Protein AF-A0A496WKZ9-F1 (afdb_monomer_lite)

Sequence (110 aa):
MVDLRWPDGWTDADEFYKRYPRKAGKQAAITAWRKLNPNDALIDKIHADLIARVQQGAWCTGQGKSFIPHASTYLNQQRWEDDITPRPEFKKPQDFSLLAAQAQDLTENL

Radius of gyration: 19.74 Å; chains: 1; bounding box: 54×30×54 Å

Foldseek 3Di:
DDPQADPVRDDLQNVLQVLQLQNPDSVLLSVLCVVLVDDPVVSVLSSVLSVCLLVLQVQANPPRSVVDDPNNVCSVVVCSPPDRDHDPVRPDPPPCVVVVVVVVVVVVVD

Structure (mmCIF, N/CA/C/O backbone):
data_AF-A0A496WKZ9-F1
#
_entry.id   AF-A0A496WKZ9-F1
#
loop_
_atom_site.group_PDB
_atom_site.id
_atom_site.type_symbol
_atom_site.label_atom_id
_atom_site.label_alt_id
_atom_site.label_comp_id
_atom_site.label_asym_id
_atom_site.label_entity_id
_atom_site.label_seq_id
_atom_site.pdbx_PDB_ins_code
_atom_site.Cartn_x
_atom_site.Cartn_y
_atom_site.Cartn_z
_atom_site.occupancy
_atom_site.B_iso_or_equiv
_atom_site.auth_seq_id
_atom_site.auth_comp_id
_atom_site.auth_asym_id
_atom_site.auth_atom_id
_atom_site.pdbx_PDB_model_num
ATOM 1 N N . MET A 1 1 ? 12.359 -11.537 -23.185 1.00 39.62 1 MET A N 1
ATOM 2 C CA . MET A 1 1 ? 11.822 -10.372 -22.453 1.00 39.62 1 MET A CA 1
ATOM 3 C C . MET A 1 1 ? 10.413 -10.170 -22.961 1.00 39.62 1 MET A C 1
ATOM 5 O O . MET A 1 1 ? 10.261 -9.749 -24.098 1.00 39.62 1 MET A O 1
ATOM 9 N N . VAL A 1 2 ? 9.417 -10.650 -22.220 1.00 46.53 2 VAL A N 1
ATOM 10 C CA . VAL A 1 2 ? 8.029 -10.676 -22.694 1.00 46.53 2 VAL A CA 1
ATOM 11 C C . VAL A 1 2 ? 7.414 -9.327 -22.363 1.00 46.53 2 VAL A C 1
ATOM 13 O O . VAL A 1 2 ? 7.357 -8.940 -21.200 1.00 46.53 2 VAL A O 1
ATOM 16 N N . ASP A 1 3 ? 7.039 -8.593 -23.400 1.00 53.56 3 ASP A N 1
ATOM 17 C CA . ASP A 1 3 ? 6.264 -7.368 -23.284 1.00 53.56 3 ASP A CA 1
ATOM 18 C C . ASP A 1 3 ? 4.878 -7.766 -22.741 1.00 53.56 3 ASP A C 1
ATOM 20 O O . ASP A 1 3 ? 4.094 -8.420 -23.433 1.00 53.56 3 ASP A O 1
ATOM 24 N N . LEU A 1 4 ? 4.627 -7.485 -21.458 1.00 54.56 4 LEU A N 1
ATOM 25 C CA . LEU A 1 4 ? 3.388 -7.779 -20.724 1.00 54.56 4 LEU A CA 1
ATOM 26 C C . LEU A 1 4 ? 2.257 -6.870 -21.228 1.00 54.56 4 LEU A C 1
ATOM 28 O O . LEU A 1 4 ? 1.852 -5.903 -20.581 1.00 54.56 4 LEU A O 1
ATOM 32 N N . ARG A 1 5 ? 1.762 -7.160 -22.431 1.00 50.56 5 ARG A N 1
ATOM 33 C CA . ARG A 1 5 ? 0.609 -6.489 -23.028 1.00 50.56 5 ARG A CA 1
ATOM 34 C C . ARG A 1 5 ? -0.515 -7.503 -23.209 1.00 50.56 5 ARG A C 1
ATOM 36 O O . ARG A 1 5 ? -0.514 -8.276 -24.161 1.00 50.56 5 ARG A O 1
ATOM 43 N N . TRP A 1 6 ? -1.477 -7.494 -22.288 1.00 53.38 6 TRP A N 1
ATOM 44 C CA . TRP A 1 6 ? -2.726 -8.243 -22.443 1.00 53.38 6 TRP A CA 1
ATOM 45 C C . TRP A 1 6 ? -3.549 -7.643 -23.607 1.00 53.38 6 TRP A C 1
ATOM 47 O O . TRP A 1 6 ? -3.515 -6.419 -23.791 1.00 53.38 6 TRP A O 1
ATOM 57 N N . PRO A 1 7 ? -4.295 -8.447 -24.394 1.00 55.69 7 PRO A N 1
ATOM 58 C CA . PRO A 1 7 ? -5.054 -7.991 -25.572 1.00 55.69 7 PRO A CA 1
ATOM 59 C C . PRO A 1 7 ? -6.082 -6.878 -25.300 1.00 55.69 7 PRO A C 1
ATOM 61 O O . PRO A 1 7 ? -6.424 -6.137 -26.217 1.00 55.69 7 PRO A O 1
ATOM 64 N N . ASP A 1 8 ? -6.500 -6.693 -24.045 1.00 59.84 8 ASP A N 1
ATOM 65 C CA . ASP A 1 8 ? -7.455 -5.656 -23.627 1.00 59.84 8 ASP A CA 1
ATOM 66 C C . ASP A 1 8 ? -6.789 -4.329 -23.198 1.00 59.84 8 ASP A C 1
ATOM 68 O O . ASP A 1 8 ? -7.466 -3.403 -22.751 1.00 59.84 8 ASP A O 1
ATOM 72 N N . GLY A 1 9 ? -5.457 -4.218 -23.303 1.00 54.16 9 GLY A N 1
ATOM 73 C CA . GLY A 1 9 ? -4.704 -2.982 -23.046 1.00 54.16 9 GLY A CA 1
ATOM 74 C C . GLY A 1 9 ? -4.484 -2.619 -21.570 1.00 54.16 9 GLY A C 1
ATOM 75 O O . GLY A 1 9 ? -3.896 -1.572 -21.292 1.00 54.16 9 GLY A O 1
ATOM 76 N N . TRP A 1 10 ? -4.914 -3.464 -20.631 1.00 58.44 10 TRP A N 1
ATOM 77 C CA . TRP A 1 10 ? -4.658 -3.299 -19.197 1.00 58.44 10 TRP A CA 1
ATOM 78 C C . TRP A 1 10 ? -3.266 -3.821 -18.824 1.00 58.44 10 TRP A C 1
ATOM 80 O O . TRP A 1 10 ? -2.834 -4.860 -19.320 1.00 58.44 10 TRP A O 1
ATOM 90 N N . THR A 1 11 ? -2.569 -3.091 -17.950 1.00 80.69 11 THR A N 1
ATOM 91 C CA . T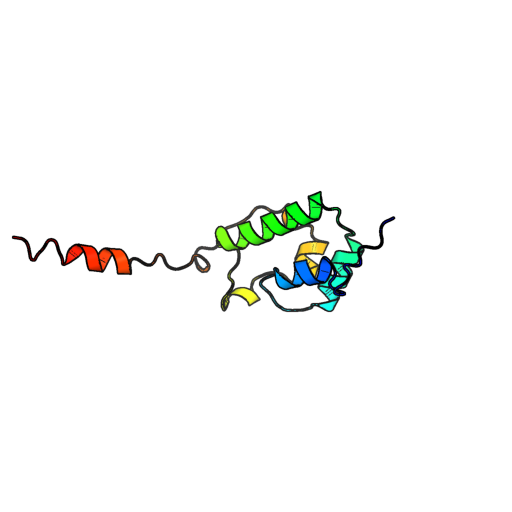HR A 1 11 ? -1.248 -3.475 -17.423 1.00 80.69 11 THR A CA 1
ATOM 92 C C . THR A 1 11 ? -1.350 -3.918 -15.964 1.00 80.69 11 THR A C 1
ATOM 94 O O . THR A 1 11 ? -2.225 -3.431 -15.243 1.00 80.69 11 THR A O 1
ATOM 97 N N . ASP A 1 12 ? -0.418 -4.746 -15.481 1.00 84.94 12 ASP A N 1
ATOM 98 C CA . ASP A 1 12 ? -0.358 -5.154 -14.062 1.00 84.94 12 ASP A CA 1
ATOM 99 C C . ASP A 1 12 ? -0.311 -3.945 -13.112 1.00 84.94 12 ASP A C 1
ATOM 101 O O . ASP A 1 12 ? -0.849 -3.971 -12.008 1.00 84.94 12 ASP A O 1
ATOM 105 N N . ALA A 1 13 ? 0.263 -2.825 -13.569 1.00 90.38 13 ALA A N 1
ATOM 106 C CA . ALA A 1 13 ? 0.272 -1.566 -12.830 1.00 90.38 13 ALA A CA 1
ATOM 107 C C . ALA A 1 13 ? -1.140 -0.971 -12.644 1.00 90.38 13 ALA A C 1
ATOM 109 O O . ALA A 1 13 ? -1.453 -0.430 -11.578 1.00 90.38 13 ALA A O 1
ATOM 110 N N . ASP A 1 14 ? -1.999 -1.050 -13.667 1.00 91.81 14 ASP A N 1
ATOM 111 C CA . ASP A 1 14 ? -3.400 -0.624 -13.572 1.00 91.81 14 ASP A CA 1
ATOM 112 C C . ASP A 1 14 ? -4.199 -1.566 -12.671 1.00 91.81 14 ASP A C 1
ATOM 114 O O . ASP A 1 14 ? -5.031 -1.112 -11.879 1.00 91.81 14 ASP A O 1
ATOM 118 N N . GLU A 1 15 ? -3.916 -2.864 -12.759 1.00 91.44 15 GLU A N 1
ATOM 119 C CA . GLU A 1 15 ? -4.541 -3.889 -11.938 1.00 91.44 15 GLU A CA 1
ATOM 120 C C . GLU A 1 15 ? -4.196 -3.719 -10.444 1.00 91.44 15 GLU A C 1
ATOM 122 O O . GLU A 1 15 ? -5.095 -3.681 -9.589 1.00 91.44 15 GLU A O 1
ATOM 127 N N . PHE A 1 16 ? -2.916 -3.515 -10.129 1.00 94.56 16 PHE A N 1
ATOM 128 C CA . PHE A 1 16 ? -2.444 -3.146 -8.797 1.00 94.56 16 PHE A CA 1
ATOM 129 C C . PHE A 1 16 ? -3.140 -1.872 -8.300 1.00 94.56 16 PHE A C 1
ATOM 131 O O . PHE A 1 16 ? -3.723 -1.844 -7.208 1.00 94.56 16 PHE A O 1
ATOM 138 N N . TYR A 1 17 ? -3.155 -0.810 -9.116 1.00 95.38 17 TYR A N 1
ATOM 139 C CA . TYR A 1 17 ? -3.765 0.458 -8.718 1.00 95.38 17 TYR A CA 1
ATOM 140 C C . TYR A 1 17 ? -5.276 0.330 -8.490 1.00 95.38 17 TYR A C 1
ATOM 142 O O . TYR A 1 17 ? -5.834 1.006 -7.620 1.00 95.38 17 TYR A O 1
ATOM 150 N N . LYS A 1 18 ? -5.963 -0.554 -9.225 1.00 93.56 18 LYS A N 1
ATOM 151 C CA . LYS A 1 18 ? -7.386 -0.863 -9.026 1.00 93.56 18 LYS A CA 1
ATOM 152 C C . LYS A 1 18 ? -7.645 -1.545 -7.680 1.00 93.56 18 LYS A C 1
ATOM 154 O O . LYS A 1 18 ? -8.655 -1.218 -7.055 1.00 93.56 18 LYS A O 1
ATOM 159 N N . ARG A 1 19 ? -6.731 -2.379 -7.175 1.00 93.19 19 ARG A N 1
ATOM 160 C CA . ARG A 1 19 ? -6.831 -3.000 -5.837 1.00 93.19 19 ARG A CA 1
ATOM 161 C C . ARG A 1 19 ? -6.467 -2.054 -4.693 1.00 93.19 19 ARG A C 1
ATOM 163 O O . ARG A 1 19 ? -7.052 -2.147 -3.619 1.00 93.19 19 ARG A O 1
ATOM 170 N N . TYR A 1 20 ? -5.562 -1.103 -4.918 1.00 95.69 20 TYR A N 1
ATOM 171 C CA . TYR A 1 20 ? -5.085 -0.215 -3.855 1.00 95.69 20 TYR A CA 1
ATOM 172 C C . TYR A 1 20 ? -6.212 0.677 -3.278 1.00 95.69 20 TYR A C 1
ATOM 174 O O . TYR A 1 20 ? -6.803 1.448 -4.041 1.00 95.69 20 TYR A O 1
ATOM 182 N N . PRO A 1 21 ? -6.541 0.643 -1.969 1.00 94.19 21 PRO A N 1
ATOM 183 C CA . PRO A 1 21 ? -7.752 1.306 -1.458 1.00 94.19 21 PRO A CA 1
ATOM 184 C C . PRO A 1 21 ? -7.740 2.837 -1.598 1.00 94.19 21 PRO A C 1
ATOM 186 O O . PRO A 1 21 ? -8.766 3.460 -1.886 1.00 94.19 21 PRO A O 1
ATOM 189 N N . ARG A 1 22 ? -6.569 3.469 -1.441 1.00 95.44 22 ARG A N 1
ATOM 190 C CA . ARG A 1 22 ? -6.415 4.918 -1.622 1.00 95.44 22 ARG A CA 1
ATOM 191 C C . ARG A 1 22 ? -6.259 5.280 -3.097 1.00 95.44 22 ARG A C 1
ATOM 193 O O . ARG A 1 22 ? -5.202 5.090 -3.695 1.00 95.44 22 ARG A O 1
ATOM 200 N N . LYS A 1 23 ? -7.285 5.910 -3.668 1.00 94.56 23 LYS A N 1
ATOM 201 C CA . LYS A 1 23 ? -7.292 6.391 -5.060 1.00 94.56 23 LYS A CA 1
ATOM 202 C C . LYS A 1 23 ? -6.701 7.796 -5.201 1.00 94.56 23 LYS A C 1
ATOM 204 O O . LYS A 1 23 ? -7.407 8.742 -5.525 1.00 94.56 23 LYS A O 1
ATOM 209 N N . ALA A 1 24 ? -5.404 7.938 -4.925 1.00 94.31 24 ALA A N 1
ATOM 210 C CA . ALA A 1 24 ? -4.685 9.202 -5.108 1.00 94.31 24 ALA A CA 1
ATOM 211 C C . ALA A 1 24 ? -3.294 8.982 -5.720 1.00 94.31 24 ALA A C 1
ATOM 213 O O . ALA A 1 24 ? -2.580 8.069 -5.310 1.00 94.31 24 ALA A O 1
ATOM 214 N N . GLY A 1 25 ? -2.902 9.829 -6.679 1.00 95.19 25 GLY A N 1
ATOM 215 C CA . GLY A 1 25 ? -1.568 9.793 -7.295 1.00 95.19 25 GLY A CA 1
ATOM 216 C C . GLY A 1 25 ? -1.325 8.614 -8.248 1.00 95.19 25 GLY A C 1
ATOM 217 O O . GLY A 1 25 ? -0.266 7.994 -8.178 1.00 95.19 25 GLY A O 1
ATOM 218 N N . LYS A 1 26 ? -2.283 8.298 -9.138 1.00 95.19 26 LYS A N 1
ATOM 219 C CA . LYS A 1 26 ? -2.197 7.166 -10.090 1.00 95.19 26 LYS A CA 1
ATOM 220 C C . LYS A 1 26 ? -0.896 7.156 -10.897 1.00 95.19 26 LYS A C 1
ATOM 222 O O . LYS A 1 26 ? -0.224 6.133 -10.949 1.00 95.19 26 LYS A O 1
ATOM 227 N N . GLN A 1 27 ? -0.513 8.294 -11.478 1.00 95.81 27 GLN A N 1
ATOM 228 C CA . GLN A 1 27 ? 0.677 8.366 -12.328 1.00 95.81 27 GLN A CA 1
ATOM 229 C C . GLN A 1 27 ? 1.959 8.019 -11.561 1.00 95.81 27 GLN A C 1
ATOM 231 O O . GLN A 1 27 ? 2.772 7.237 -12.041 1.00 95.81 27 GLN A O 1
ATOM 236 N N . ALA A 1 28 ? 2.112 8.543 -10.341 1.00 97.00 28 ALA A N 1
ATOM 237 C CA . ALA A 1 28 ? 3.262 8.234 -9.496 1.00 97.00 28 ALA A CA 1
ATOM 238 C C . ALA A 1 28 ? 3.302 6.749 -9.102 1.00 97.00 28 ALA A C 1
ATOM 240 O O . ALA A 1 28 ? 4.380 6.166 -9.026 1.00 97.00 28 ALA A O 1
ATOM 241 N N . ALA A 1 29 ? 2.138 6.131 -8.876 1.00 96.81 29 ALA A N 1
ATOM 242 C CA . ALA A 1 29 ? 2.037 4.704 -8.591 1.00 96.81 29 ALA A CA 1
ATOM 243 C C . ALA A 1 29 ? 2.468 3.849 -9.792 1.00 96.81 29 ALA A C 1
ATOM 245 O O . ALA A 1 29 ? 3.283 2.948 -9.626 1.00 96.81 29 ALA A O 1
ATOM 246 N N . ILE A 1 30 ? 1.990 4.174 -11.000 1.00 94.75 30 ILE A N 1
ATOM 247 C CA . ILE A 1 30 ? 2.381 3.476 -12.235 1.00 94.75 30 ILE A CA 1
ATOM 248 C C . ILE A 1 30 ? 3.885 3.612 -12.481 1.00 94.75 30 ILE A C 1
ATOM 250 O O . ILE A 1 30 ? 4.547 2.623 -12.787 1.00 94.75 30 ILE A O 1
ATOM 254 N N . THR A 1 31 ? 4.447 4.813 -12.314 1.00 94.94 31 THR A N 1
ATOM 255 C CA . THR A 1 31 ? 5.894 5.027 -12.457 1.00 94.94 31 THR A CA 1
ATOM 256 C C . THR A 1 31 ? 6.686 4.197 -11.444 1.00 94.94 31 THR A C 1
ATOM 258 O O . THR A 1 31 ? 7.669 3.563 -11.822 1.00 94.94 31 THR A O 1
ATOM 261 N N . ALA A 1 32 ? 6.256 4.157 -10.177 1.00 97.00 32 ALA A N 1
ATOM 262 C CA . ALA A 1 32 ? 6.905 3.347 -9.146 1.00 97.00 32 ALA A CA 1
ATOM 263 C C . ALA A 1 32 ? 6.817 1.841 -9.451 1.00 97.00 32 ALA A C 1
ATOM 265 O O . ALA A 1 32 ? 7.814 1.141 -9.315 1.00 97.00 32 ALA A O 1
ATOM 266 N N . TRP A 1 33 ? 5.669 1.355 -9.934 1.00 96.19 33 TRP A N 1
ATOM 267 C CA . TRP A 1 33 ? 5.483 -0.046 -10.326 1.00 96.19 33 TRP A CA 1
ATOM 268 C C . TRP A 1 33 ? 6.394 -0.446 -11.488 1.00 96.19 33 TRP A C 1
ATOM 270 O O . TRP A 1 33 ? 7.093 -1.451 -11.420 1.00 96.19 33 TRP A O 1
ATOM 280 N N . ARG A 1 34 ? 6.451 0.381 -12.538 1.00 92.81 34 ARG A N 1
ATOM 281 C CA . ARG A 1 34 ? 7.343 0.148 -13.685 1.00 92.81 34 ARG A CA 1
ATOM 282 C C . ARG A 1 34 ? 8.813 0.151 -13.277 1.00 92.81 34 ARG A C 1
ATOM 284 O O . ARG A 1 34 ? 9.578 -0.657 -13.783 1.00 92.81 34 ARG A O 1
ATOM 291 N N . LYS A 1 35 ? 9.202 1.041 -12.357 1.00 94.69 35 LYS A N 1
ATOM 292 C CA . LYS A 1 35 ? 10.562 1.073 -11.805 1.00 94.69 35 LYS A CA 1
ATOM 293 C C . LYS A 1 35 ? 10.870 -0.178 -10.977 1.00 94.69 35 LYS A C 1
ATOM 295 O O . LYS A 1 35 ? 11.992 -0.665 -11.041 1.00 94.69 35 LYS A O 1
ATOM 300 N N . LEU A 1 36 ? 9.899 -0.664 -10.203 1.00 95.56 36 LEU A N 1
ATOM 301 C CA . LEU A 1 36 ? 10.027 -1.893 -9.420 1.00 95.56 36 LEU A CA 1
ATOM 302 C C . LEU A 1 36 ? 10.200 -3.121 -10.325 1.00 95.56 36 LEU A C 1
ATOM 304 O O . LEU A 1 36 ? 10.929 -4.031 -9.950 1.00 95.56 36 LEU A O 1
ATOM 308 N N . ASN A 1 37 ? 9.561 -3.118 -11.504 1.00 93.00 37 ASN A N 1
ATOM 309 C CA . ASN A 1 37 ? 9.575 -4.213 -12.478 1.00 93.00 37 ASN A CA 1
ATOM 310 C C . ASN A 1 37 ? 9.362 -5.591 -11.809 1.00 93.00 37 ASN A C 1
ATOM 312 O O . ASN A 1 37 ? 10.242 -6.455 -11.891 1.00 93.00 37 ASN A O 1
ATOM 316 N N . PRO A 1 38 ? 8.249 -5.771 -11.069 1.00 92.00 38 PRO A N 1
ATOM 317 C CA . PRO A 1 38 ? 8.039 -6.965 -10.264 1.00 92.00 38 PRO A CA 1
ATOM 318 C C . PRO A 1 38 ? 7.832 -8.199 -11.148 1.00 92.00 38 PRO A C 1
ATOM 320 O O . PRO A 1 38 ? 7.227 -8.117 -12.213 1.00 92.00 38 PRO A O 1
ATOM 323 N N . ASN A 1 39 ? 8.323 -9.347 -10.683 1.00 92.00 39 ASN A N 1
ATOM 324 C CA . ASN A 1 39 ? 7.979 -10.649 -11.251 1.00 92.00 39 ASN A CA 1
ATOM 325 C C . ASN A 1 39 ? 6.688 -11.192 -10.618 1.00 92.00 39 ASN A C 1
ATOM 327 O O . ASN A 1 39 ? 6.238 -10.676 -9.596 1.00 92.00 39 ASN A O 1
ATOM 331 N N . ASP A 1 40 ? 6.142 -12.271 -11.177 1.00 89.69 40 ASP A N 1
ATOM 332 C CA . ASP A 1 40 ? 4.875 -12.872 -10.734 1.00 89.69 40 ASP A CA 1
ATOM 333 C C . ASP A 1 40 ? 4.845 -13.158 -9.222 1.00 89.69 40 ASP A C 1
ATOM 335 O O . ASP A 1 40 ? 3.907 -12.774 -8.528 1.00 89.69 40 ASP A O 1
ATOM 339 N N . ALA A 1 41 ? 5.927 -13.720 -8.672 1.00 94.81 41 ALA A N 1
ATOM 340 C CA . ALA A 1 41 ? 6.031 -14.004 -7.239 1.00 94.81 41 ALA A CA 1
ATOM 341 C C . ALA A 1 41 ? 5.952 -12.736 -6.365 1.00 94.81 41 ALA A C 1
ATOM 343 O O . ALA A 1 41 ? 5.348 -12.747 -5.291 1.00 94.81 41 ALA A O 1
ATOM 344 N N . LEU A 1 42 ? 6.558 -11.629 -6.808 1.00 95.56 42 LEU A N 1
ATOM 345 C CA . LEU A 1 42 ? 6.481 -10.351 -6.105 1.00 95.56 42 LEU A CA 1
ATOM 346 C C . LEU A 1 42 ? 5.102 -9.700 -6.266 1.00 95.56 42 LEU A C 1
ATOM 348 O O . LEU A 1 42 ? 4.602 -9.100 -5.314 1.00 95.56 42 LEU A O 1
ATOM 352 N N . ILE A 1 43 ? 4.469 -9.840 -7.433 1.00 94.88 43 ILE A N 1
ATOM 353 C CA . ILE A 1 43 ? 3.092 -9.384 -7.665 1.00 94.88 43 ILE A CA 1
ATOM 354 C C . ILE A 1 43 ? 2.143 -10.078 -6.681 1.00 94.88 43 ILE A C 1
ATOM 356 O O . ILE A 1 43 ? 1.384 -9.399 -5.984 1.00 94.88 43 ILE A O 1
ATOM 360 N N . ASP A 1 44 ? 2.245 -11.402 -6.553 1.00 94.62 44 ASP A N 1
ATOM 361 C CA . ASP A 1 44 ? 1.449 -12.193 -5.613 1.00 94.62 44 ASP A CA 1
ATOM 362 C C . ASP A 1 44 ? 1.686 -11.767 -4.163 1.00 94.62 44 ASP A C 1
ATOM 364 O O . ASP A 1 44 ? 0.729 -11.561 -3.409 1.00 94.62 44 ASP A O 1
ATOM 368 N N . LYS A 1 45 ? 2.952 -11.554 -3.776 1.00 97.56 45 LYS A N 1
ATOM 369 C CA . LYS A 1 45 ? 3.311 -11.081 -2.432 1.00 97.56 45 LYS A CA 1
ATOM 370 C C . LYS A 1 45 ? 2.679 -9.725 -2.120 1.00 97.56 45 LYS A C 1
ATOM 372 O O . LYS A 1 45 ? 2.075 -9.555 -1.060 1.00 97.56 45 LYS A O 1
ATOM 377 N N . ILE A 1 46 ? 2.777 -8.772 -3.048 1.00 97.75 46 ILE A N 1
ATOM 378 C CA . ILE A 1 46 ? 2.169 -7.447 -2.899 1.00 97.75 46 ILE A CA 1
ATOM 379 C C . ILE A 1 46 ? 0.651 -7.580 -2.775 1.00 97.75 46 ILE A C 1
ATOM 381 O O . ILE A 1 46 ? 0.054 -7.009 -1.866 1.00 97.75 46 ILE A O 1
ATOM 385 N N . HIS A 1 47 ? 0.006 -8.351 -3.651 1.00 96.00 47 HIS A N 1
ATOM 386 C CA . HIS A 1 47 ? -1.442 -8.544 -3.610 1.00 96.00 47 HIS A CA 1
ATOM 387 C C . HIS A 1 47 ? -1.920 -9.171 -2.295 1.00 96.00 47 HIS A C 1
ATOM 389 O O . HIS A 1 47 ? -2.906 -8.693 -1.725 1.00 96.00 47 HIS A O 1
ATOM 395 N N . ALA A 1 48 ? -1.217 -10.185 -1.789 1.00 97.00 48 ALA A N 1
ATOM 396 C CA . ALA A 1 48 ? -1.523 -10.813 -0.509 1.00 97.00 48 ALA A CA 1
ATOM 397 C C . ALA A 1 48 ? -1.411 -9.818 0.659 1.00 97.00 48 ALA A C 1
ATOM 399 O O . ALA A 1 48 ? -2.316 -9.748 1.493 1.00 97.00 48 ALA A O 1
ATOM 400 N N . ASP A 1 49 ? -0.361 -8.992 0.686 1.00 98.12 49 ASP A N 1
ATOM 401 C CA . ASP A 1 49 ? -0.184 -7.960 1.712 1.00 98.12 49 ASP A CA 1
ATOM 402 C C . ASP A 1 49 ? -1.293 -6.892 1.666 1.00 98.12 49 ASP A C 1
ATOM 404 O O . ASP A 1 49 ? -1.865 -6.556 2.706 1.00 98.12 49 ASP A O 1
ATOM 408 N N . LEU A 1 50 ? -1.681 -6.407 0.476 1.00 96.88 50 LEU A N 1
ATOM 409 C CA . LEU A 1 50 ? -2.788 -5.445 0.344 1.00 96.88 50 LEU A CA 1
ATOM 410 C C . LEU A 1 50 ? -4.086 -5.985 0.965 1.00 96.88 50 LEU A C 1
ATOM 412 O O . LEU A 1 50 ? -4.807 -5.247 1.643 1.00 96.88 50 LEU A O 1
ATOM 416 N N . ILE A 1 51 ? -4.381 -7.268 0.737 1.00 95.06 51 ILE A N 1
ATOM 417 C CA . ILE A 1 51 ? -5.555 -7.945 1.298 1.00 95.06 51 ILE A CA 1
ATOM 418 C C . ILE A 1 51 ? -5.420 -8.062 2.818 1.00 95.06 51 ILE A C 1
ATOM 420 O O . ILE A 1 51 ? -6.341 -7.678 3.545 1.00 95.06 51 ILE A O 1
ATOM 424 N N . ALA A 1 52 ? -4.271 -8.535 3.303 1.00 95.69 52 ALA A N 1
ATOM 425 C CA . ALA A 1 52 ? -4.019 -8.736 4.724 1.00 95.69 52 ALA A CA 1
ATOM 426 C C . ALA A 1 52 ? -4.137 -7.426 5.519 1.00 95.69 52 ALA A C 1
ATOM 428 O O . ALA A 1 52 ? -4.788 -7.401 6.563 1.00 95.69 52 ALA A O 1
ATOM 429 N N . ARG A 1 53 ? -3.618 -6.306 5.000 1.00 95.94 53 ARG A N 1
ATOM 430 C CA . ARG A 1 53 ? -3.730 -4.991 5.658 1.00 95.94 53 ARG A CA 1
ATOM 431 C C . ARG A 1 53 ? -5.173 -4.536 5.837 1.00 95.94 53 ARG A C 1
ATOM 433 O O . ARG A 1 53 ? -5.497 -3.927 6.855 1.00 95.94 53 ARG A O 1
ATOM 440 N N . VAL A 1 54 ? -6.047 -4.829 4.876 1.00 92.88 54 VAL A N 1
ATOM 441 C CA . VAL A 1 54 ? -7.477 -4.515 4.996 1.00 92.88 54 VAL A CA 1
ATOM 442 C C . VAL A 1 54 ? -8.163 -5.482 5.962 1.00 92.88 54 VAL A C 1
ATOM 444 O O . VAL A 1 54 ? -8.907 -5.045 6.837 1.00 92.88 54 VAL A O 1
ATOM 447 N N . GLN A 1 55 ? -7.902 -6.785 5.847 1.00 92.12 55 GLN A N 1
ATOM 448 C CA . GLN A 1 55 ? -8.537 -7.809 6.687 1.00 92.12 55 GLN A CA 1
ATOM 449 C C . GLN A 1 55 ? -8.160 -7.687 8.165 1.00 92.12 55 GLN A C 1
ATOM 451 O O . GLN A 1 55 ? -9.017 -7.824 9.034 1.00 92.12 55 GLN A O 1
ATOM 456 N N . GLN A 1 56 ? -6.897 -7.382 8.455 1.00 92.75 56 GLN A N 1
ATOM 457 C CA . GLN A 1 56 ? -6.403 -7.199 9.819 1.00 92.75 56 GLN A CA 1
ATOM 458 C C . GLN A 1 56 ? -6.759 -5.817 10.392 1.00 92.75 56 GLN A C 1
ATOM 460 O O . GLN A 1 56 ? -6.439 -5.522 11.539 1.00 92.75 56 GLN A O 1
ATOM 465 N N . GLY A 1 57 ? -7.433 -4.954 9.624 1.00 91.06 57 GLY A N 1
ATOM 466 C CA . GLY A 1 57 ? -7.820 -3.620 10.081 1.00 91.06 57 GLY A CA 1
ATOM 467 C C . GLY A 1 57 ? -6.637 -2.664 10.229 1.00 91.06 57 GLY A C 1
ATOM 468 O O . GLY A 1 57 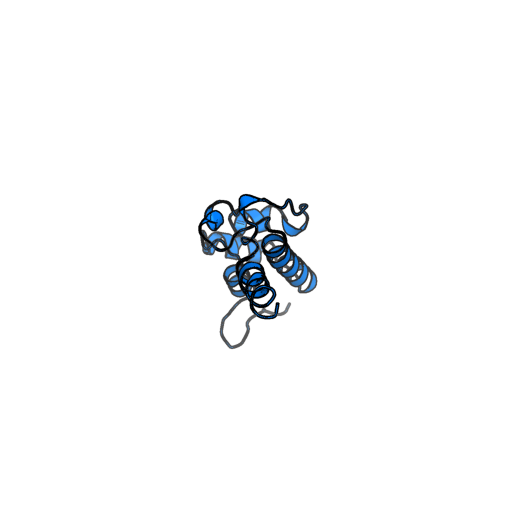? -6.730 -1.690 10.963 1.00 91.06 57 GLY A O 1
ATOM 469 N N . ALA A 1 58 ? -5.508 -2.904 9.560 1.00 93.44 58 ALA A N 1
ATOM 470 C CA . ALA A 1 58 ? -4.456 -1.894 9.454 1.00 93.44 58 ALA A CA 1
ATOM 471 C C . ALA A 1 58 ? -4.892 -0.748 8.527 1.00 93.44 58 ALA A C 1
ATOM 473 O O . ALA A 1 58 ? -4.541 0.411 8.757 1.00 93.44 58 ALA A O 1
ATOM 474 N N . TRP A 1 59 ? -5.678 -1.066 7.492 1.00 94.25 59 TRP A N 1
ATOM 475 C CA . TRP A 1 59 ? -6.215 -0.136 6.497 1.00 94.25 59 TRP A CA 1
ATOM 476 C C . TRP A 1 59 ? -7.746 -0.204 6.409 1.00 94.25 59 TRP A C 1
ATOM 478 O O . TRP A 1 59 ? -8.347 -1.262 6.564 1.00 94.25 59 TRP A O 1
ATOM 488 N N . CYS A 1 60 ? -8.374 0.929 6.081 1.00 88.62 60 CYS A N 1
ATOM 489 C CA . CYS A 1 60 ? -9.825 1.069 5.921 1.00 88.62 60 CYS A CA 1
ATOM 490 C C . CYS A 1 60 ? -10.211 1.381 4.462 1.00 88.62 60 CYS A C 1
ATOM 492 O O . CYS A 1 60 ? -9.545 2.168 3.791 1.00 88.62 60 CYS A O 1
ATOM 494 N N . THR A 1 61 ? -11.324 0.828 3.973 1.00 85.62 61 THR A N 1
ATOM 495 C CA . THR A 1 61 ? -11.868 1.122 2.629 1.00 85.62 61 THR A CA 1
ATOM 496 C C . THR A 1 61 ? -12.863 2.293 2.601 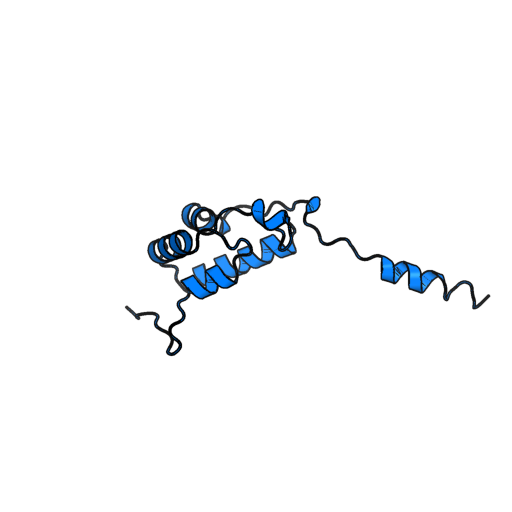1.00 85.62 61 THR A C 1
ATOM 498 O O . THR A 1 61 ? -13.230 2.759 1.523 1.00 85.62 61 THR A O 1
ATOM 501 N N . GLY A 1 62 ? -13.291 2.781 3.771 1.00 85.00 62 GLY A N 1
ATOM 502 C CA . GLY A 1 62 ? -14.241 3.885 3.943 1.00 85.00 62 GLY A CA 1
ATOM 503 C C . GLY A 1 62 ? -13.567 5.254 4.088 1.00 85.00 62 GLY A C 1
ATOM 504 O O . GLY A 1 62 ? -12.605 5.577 3.388 1.00 85.00 62 GLY A O 1
ATOM 505 N N . GLN A 1 63 ? -14.064 6.080 5.015 1.00 82.81 63 GLN A N 1
ATOM 506 C CA . GLN A 1 63 ? -13.533 7.432 5.251 1.00 82.81 63 GLN A CA 1
ATOM 507 C C . GLN A 1 63 ? -12.063 7.436 5.711 1.00 82.81 63 GLN A C 1
ATOM 509 O O . GLN A 1 63 ? -11.332 8.372 5.403 1.00 82.81 63 GLN A O 1
ATOM 514 N N . GLY A 1 64 ? -11.590 6.354 6.342 1.00 84.38 64 GLY A N 1
ATOM 515 C CA . GLY A 1 64 ? -10.199 6.202 6.783 1.00 84.38 64 GLY A CA 1
ATOM 516 C C . GLY A 1 64 ? -9.163 5.986 5.666 1.00 84.38 64 GLY A C 1
ATOM 517 O O . GLY A 1 64 ? -7.969 5.907 5.949 1.00 84.38 64 GLY A O 1
ATOM 518 N N . LYS A 1 65 ? -9.565 5.914 4.387 1.00 89.88 65 LYS A N 1
ATOM 519 C CA . LYS A 1 65 ? -8.635 5.699 3.257 1.00 89.88 65 LYS A CA 1
ATOM 520 C C . LYS A 1 65 ? -7.578 6.803 3.095 1.00 89.88 65 LYS A C 1
ATOM 522 O O . LYS A 1 65 ? -6.545 6.579 2.467 1.00 89.88 65 LYS A O 1
ATOM 527 N N . SER A 1 66 ? -7.815 7.991 3.656 1.00 89.75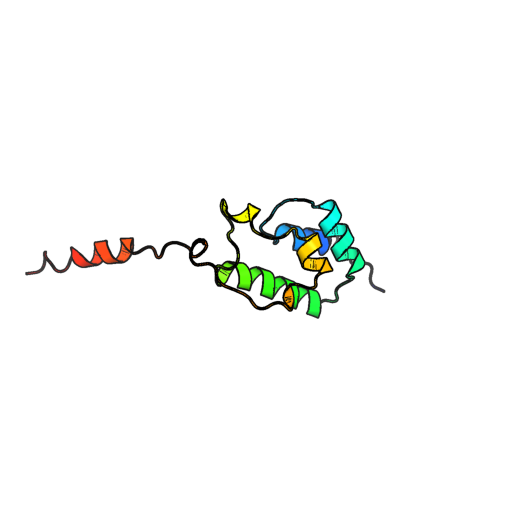 66 SER A N 1
ATOM 528 C CA . SER A 1 66 ? -6.867 9.116 3.689 1.00 89.75 66 SER A CA 1
ATOM 529 C C . SER A 1 66 ? -5.680 8.899 4.638 1.00 89.75 66 SER A C 1
ATOM 531 O O . SER A 1 66 ? -4.705 9.646 4.550 1.00 89.75 66 SER A O 1
ATOM 533 N N . PHE A 1 67 ? -5.712 7.872 5.492 1.00 90.88 67 PHE A N 1
ATOM 534 C CA . PHE A 1 67 ? -4.588 7.487 6.356 1.00 90.88 67 PHE A CA 1
ATOM 535 C C . PHE A 1 67 ? -3.695 6.401 5.744 1.00 90.88 67 PHE A C 1
ATOM 537 O O . PHE A 1 67 ? -2.597 6.150 6.236 1.00 90.88 67 PHE A O 1
ATOM 544 N N . ILE A 1 68 ? -4.143 5.767 4.657 1.00 94.75 68 ILE A N 1
ATOM 545 C CA . ILE A 1 68 ? -3.343 4.801 3.899 1.00 94.75 68 ILE A CA 1
ATOM 546 C C . ILE A 1 68 ? -2.245 5.577 3.156 1.00 94.75 68 ILE A C 1
ATOM 548 O O . ILE A 1 68 ? -2.546 6.640 2.598 1.00 94.75 68 ILE A O 1
ATOM 552 N N . PRO A 1 69 ? -0.986 5.102 3.123 1.00 96.88 69 PRO A N 1
ATOM 553 C CA . PRO A 1 69 ? 0.061 5.745 2.332 1.00 96.88 69 PRO A CA 1
ATOM 554 C C . PRO A 1 69 ? -0.328 5.833 0.847 1.00 96.88 69 PRO A C 1
ATOM 556 O O . PRO A 1 69 ? -1.219 5.138 0.365 1.00 96.88 69 PRO A O 1
ATOM 559 N N . HIS A 1 70 ? 0.327 6.708 0.085 1.00 98.00 70 HIS A N 1
ATOM 560 C CA . HIS A 1 70 ? 0.179 6.665 -1.369 1.00 98.00 70 HIS A CA 1
ATOM 561 C C . HIS A 1 70 ? 0.751 5.352 -1.913 1.00 98.00 70 HIS A C 1
ATOM 563 O O . HIS A 1 70 ? 1.759 4.858 -1.409 1.00 98.00 70 HIS A O 1
ATOM 569 N N . ALA A 1 71 ? 0.150 4.822 -2.980 1.00 97.88 71 ALA A N 1
ATOM 570 C CA . ALA A 1 71 ? 0.618 3.589 -3.608 1.00 97.88 71 ALA A CA 1
ATOM 571 C C . ALA A 1 71 ? 2.092 3.683 -4.049 1.00 97.88 71 ALA A C 1
ATOM 573 O O . ALA A 1 71 ? 2.851 2.741 -3.860 1.00 97.88 71 ALA A O 1
ATOM 574 N N . SER A 1 72 ? 2.534 4.845 -4.539 1.00 98.19 72 SER A N 1
ATOM 575 C CA . SER A 1 72 ? 3.949 5.094 -4.842 1.00 98.19 72 SER A CA 1
ATOM 576 C C . SER A 1 72 ? 4.849 4.997 -3.607 1.00 98.19 72 SER A C 1
ATOM 578 O O . SER A 1 72 ? 5.919 4.407 -3.685 1.00 98.19 72 SER A O 1
ATOM 580 N N . THR A 1 73 ? 4.429 5.538 -2.459 1.00 98.38 73 THR A N 1
ATOM 581 C CA . THR A 1 73 ? 5.166 5.429 -1.189 1.00 98.38 73 THR A CA 1
ATOM 582 C C . THR A 1 73 ? 5.248 3.982 -0.721 1.00 98.38 73 THR A C 1
ATOM 584 O O . THR A 1 73 ? 6.319 3.535 -0.330 1.00 98.38 73 THR A O 1
ATOM 587 N N . TYR A 1 74 ? 4.133 3.253 -0.792 1.00 98.44 74 TYR A N 1
ATOM 588 C CA . TYR A 1 74 ? 4.071 1.834 -0.455 1.00 98.44 74 TYR A CA 1
ATOM 589 C C . TYR A 1 74 ? 5.054 1.005 -1.293 1.00 98.44 74 TYR A C 1
ATOM 591 O O . TYR A 1 74 ? 5.816 0.223 -0.732 1.00 98.44 74 TYR A O 1
ATOM 599 N N . LEU A 1 75 ? 5.096 1.243 -2.609 1.00 98.38 75 LEU A N 1
ATOM 600 C CA . LEU A 1 75 ? 6.004 0.543 -3.519 1.00 98.38 75 LEU A CA 1
ATOM 601 C C . LEU A 1 75 ? 7.471 0.930 -3.302 1.00 98.38 75 LEU A C 1
ATOM 603 O O . LEU A 1 75 ? 8.323 0.063 -3.151 1.00 98.38 75 LEU A O 1
ATOM 607 N N . ASN A 1 76 ? 7.771 2.231 -3.248 1.00 98.06 76 ASN A N 1
ATOM 608 C CA . ASN A 1 76 ? 9.146 2.725 -3.117 1.00 98.06 76 ASN A CA 1
ATOM 609 C C . ASN A 1 76 ? 9.813 2.299 -1.803 1.00 98.06 76 ASN A C 1
ATOM 611 O O . ASN A 1 76 ? 11.034 2.203 -1.748 1.00 98.06 76 ASN A O 1
ATOM 615 N N . GLN A 1 77 ? 9.022 2.092 -0.749 1.00 98.31 77 GLN A N 1
ATOM 616 C CA . GLN A 1 77 ? 9.509 1.674 0.566 1.00 98.31 77 GLN A CA 1
ATOM 617 C C . GLN A 1 77 ? 9.362 0.170 0.803 1.00 98.31 77 GLN A C 1
ATOM 619 O O . GLN A 1 77 ? 9.629 -0.275 1.908 1.00 98.31 77 GLN A O 1
ATOM 624 N N . GLN A 1 78 ? 8.948 -0.601 -0.208 1.00 98.00 78 GLN A N 1
ATOM 625 C CA . GLN A 1 78 ? 8.790 -2.053 -0.105 1.00 98.00 78 GLN A CA 1
ATOM 626 C C . GLN A 1 78 ? 7.917 -2.480 1.077 1.00 98.00 78 GLN A C 1
ATOM 628 O O . GLN A 1 78 ? 8.201 -3.451 1.768 1.00 98.00 78 GLN A O 1
ATOM 633 N N . ARG A 1 79 ? 6.830 -1.742 1.322 1.00 97.81 79 ARG A N 1
ATOM 634 C CA . ARG A 1 79 ? 6.052 -1.887 2.558 1.00 97.81 79 ARG A CA 1
ATOM 635 C C . ARG A 1 79 ? 5.343 -3.229 2.704 1.00 97.81 79 ARG A C 1
ATOM 637 O O . ARG A 1 79 ? 4.823 -3.492 3.773 1.00 97.81 79 ARG A O 1
ATOM 644 N N . TRP A 1 80 ? 5.319 -4.073 1.676 1.00 98.00 80 TRP A N 1
ATOM 645 C CA . TRP A 1 80 ? 4.890 -5.468 1.810 1.00 98.00 80 TRP A CA 1
ATOM 646 C C . TRP A 1 80 ? 5.835 -6.306 2.697 1.00 98.00 80 TRP A C 1
ATOM 648 O O . TRP A 1 80 ? 5.489 -7.431 3.038 1.00 98.00 80 TRP A O 1
ATOM 658 N N . GLU A 1 81 ? 7.020 -5.791 3.042 1.00 97.94 81 GLU A N 1
ATOM 659 C CA . GLU A 1 81 ? 7.936 -6.377 4.033 1.00 97.94 81 GLU A CA 1
ATOM 660 C C . GLU A 1 81 ? 7.696 -5.844 5.458 1.00 97.94 81 GLU A C 1
ATOM 662 O O . GLU A 1 81 ? 8.227 -6.404 6.413 1.00 97.94 81 GLU A O 1
ATOM 667 N N . ASP A 1 82 ? 6.923 -4.762 5.617 1.00 97.75 82 ASP A N 1
ATOM 668 C CA . ASP A 1 82 ? 6.639 -4.184 6.932 1.00 97.75 82 ASP A CA 1
ATOM 669 C C . ASP A 1 82 ? 5.587 -5.019 7.670 1.00 97.75 82 ASP A C 1
ATOM 671 O O . ASP A 1 82 ? 4.567 -5.405 7.085 1.00 97.75 82 ASP A O 1
ATOM 675 N N . ASP A 1 83 ? 5.741 -5.145 8.988 1.00 96.75 83 ASP A N 1
ATOM 676 C CA . ASP A 1 83 ? 4.721 -5.737 9.850 1.00 96.75 83 ASP A CA 1
ATOM 677 C C . ASP A 1 83 ? 3.354 -5.044 9.700 1.00 96.75 83 ASP A C 1
ATOM 679 O O . ASP A 1 83 ? 3.219 -3.818 9.566 1.00 96.75 83 ASP A O 1
ATOM 683 N N . ILE A 1 84 ? 2.291 -5.847 9.748 1.00 95.69 84 ILE A N 1
ATOM 684 C CA . ILE A 1 84 ? 0.920 -5.345 9.698 1.00 95.69 84 ILE A CA 1
ATOM 685 C C . ILE A 1 84 ? 0.486 -4.975 11.114 1.00 95.69 84 ILE A C 1
ATOM 687 O O . ILE A 1 84 ? 0.151 -5.827 11.931 1.00 95.69 84 ILE A O 1
ATOM 691 N N . THR A 1 85 ? 0.466 -3.675 11.404 1.00 93.56 85 THR A N 1
ATOM 692 C CA . THR A 1 85 ? -0.057 -3.161 12.674 1.00 93.56 85 THR A CA 1
ATOM 693 C C . THR A 1 85 ? -1.561 -2.880 12.558 1.00 93.56 85 THR A C 1
ATOM 695 O O . THR A 1 85 ? -1.943 -1.925 11.869 1.00 93.56 85 THR A O 1
ATOM 698 N N . PRO A 1 86 ? -2.433 -3.674 13.206 1.00 90.25 86 PRO A N 1
ATOM 699 C CA . PRO A 1 86 ? -3.872 -3.450 13.176 1.00 90.25 86 PRO A CA 1
ATOM 700 C C . PRO A 1 86 ? -4.229 -2.157 13.910 1.00 90.25 86 PRO A C 1
ATOM 702 O O . PRO A 1 86 ? -3.632 -1.819 14.933 1.00 90.25 86 PRO A O 1
ATOM 705 N N . ARG A 1 87 ? -5.241 -1.447 13.411 1.00 87.75 87 ARG A N 1
ATOM 706 C CA . ARG A 1 87 ? -5.771 -0.239 14.041 1.00 87.75 87 ARG A CA 1
ATOM 707 C C . ARG A 1 87 ? -7.202 -0.481 14.520 1.00 87.75 87 ARG A C 1
ATOM 709 O O . ARG A 1 87 ? -8.059 -0.814 13.695 1.00 87.75 87 ARG A O 1
ATOM 716 N N . PRO A 1 88 ? -7.487 -0.360 15.831 1.00 80.00 88 PRO A N 1
ATOM 717 C CA . PRO A 1 88 ? -8.813 -0.635 16.383 1.00 80.00 88 PRO A CA 1
ATOM 718 C C . PRO A 1 88 ? -9.931 0.146 15.686 1.00 80.00 88 PRO A C 1
ATOM 720 O O . PRO A 1 88 ? -11.004 -0.405 15.460 1.00 80.00 8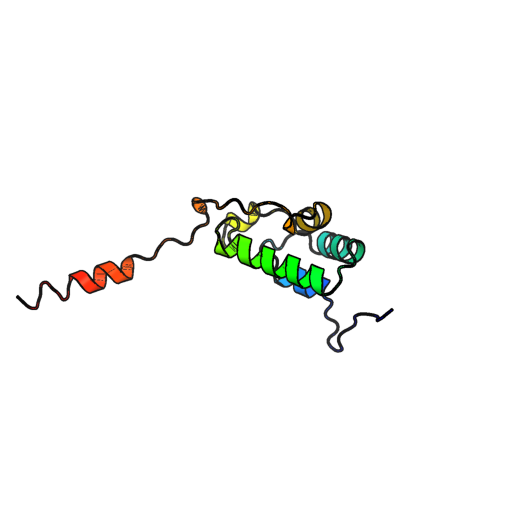8 PRO A O 1
ATOM 723 N N . GLU A 1 89 ? -9.660 1.387 15.275 1.00 80.25 89 GLU A N 1
ATOM 724 C CA . GLU A 1 89 ? -10.614 2.272 14.604 1.00 80.25 89 GLU A CA 1
ATOM 725 C C . GLU A 1 89 ? -11.016 1.828 13.185 1.00 80.25 89 GLU A C 1
ATOM 727 O O . GLU A 1 89 ? -11.996 2.332 12.638 1.00 80.25 89 GLU A O 1
ATOM 732 N N . PHE A 1 90 ? -10.274 0.902 12.567 1.00 79.44 90 PHE A N 1
ATOM 733 C CA . PHE A 1 90 ? -10.541 0.411 11.210 1.00 79.44 90 PHE A CA 1
ATOM 734 C C . PHE A 1 90 ? -11.095 -1.014 11.175 1.00 79.44 90 PHE A C 1
ATOM 736 O O . PHE A 1 90 ? -11.408 -1.517 10.090 1.00 79.44 90 PHE A O 1
ATOM 743 N N . LYS A 1 91 ? -11.263 -1.665 12.334 1.00 67.19 91 LYS A N 1
ATOM 744 C CA . LYS A 1 91 ? -12.045 -2.902 12.406 1.00 67.19 91 LYS A CA 1
ATOM 745 C C . LYS A 1 91 ? -13.486 -2.579 12.018 1.00 67.19 91 LYS A C 1
ATOM 747 O O . LYS A 1 91 ? -14.064 -1.611 12.509 1.00 67.19 91 LYS A O 1
ATOM 752 N N . LYS A 1 92 ? -14.078 -3.379 11.123 1.00 60.19 92 LYS A N 1
ATOM 753 C CA . LYS A 1 92 ? -15.526 -3.301 10.888 1.00 60.19 92 LYS A CA 1
ATOM 754 C C . LYS A 1 92 ? -16.219 -3.504 12.243 1.00 60.19 92 LYS A C 1
ATOM 756 O O . LYS A 1 92 ? -15.784 -4.403 12.967 1.00 60.19 92 LYS A O 1
ATOM 761 N N . PRO A 1 93 ? -17.236 -2.699 12.598 1.00 59.22 93 PRO A N 1
ATOM 762 C CA . PRO A 1 93 ? -17.980 -2.940 13.822 1.00 59.22 93 PRO A CA 1
ATOM 763 C C . PRO A 1 93 ? -18.456 -4.393 13.805 1.00 59.22 93 PRO A C 1
ATOM 765 O O . PRO A 1 93 ? -19.020 -4.835 12.803 1.00 59.22 93 PRO A O 1
ATOM 768 N N . GLN A 1 94 ? -18.160 -5.149 14.867 1.00 61.00 94 GLN A N 1
ATOM 769 C CA . GLN A 1 94 ? -18.786 -6.451 15.055 1.00 61.00 94 GLN A CA 1
ATOM 770 C C . GLN A 1 94 ? -20.292 -6.186 15.094 1.00 61.00 94 GLN A C 1
ATOM 772 O O . GLN A 1 94 ? -20.778 -5.481 15.979 1.00 61.00 94 GLN A O 1
ATOM 777 N N . ASP A 1 95 ? -21.010 -6.679 14.094 1.00 59.62 95 ASP A N 1
ATOM 778 C CA . ASP A 1 95 ? -22.453 -6.528 14.038 1.00 59.62 95 ASP A CA 1
ATOM 779 C C . ASP A 1 95 ? -23.082 -7.522 15.023 1.00 59.62 95 ASP A C 1
ATOM 781 O O . ASP A 1 95 ? -23.297 -8.695 14.716 1.00 59.62 95 ASP A O 1
ATOM 785 N N . PHE A 1 96 ? -23.309 -7.062 16.254 1.00 62.34 96 PHE A N 1
ATOM 786 C CA . PHE A 1 96 ? -24.009 -7.830 17.280 1.00 62.34 96 PHE A CA 1
ATOM 787 C C . PHE A 1 96 ? -25.540 -7.779 17.099 1.00 62.34 96 PHE A C 1
ATOM 789 O O . PHE A 1 96 ? -26.253 -8.349 17.924 1.00 62.34 96 PHE A O 1
ATOM 796 N N . SER A 1 97 ? -26.085 -7.148 16.046 1.00 63.69 97 SER A N 1
ATOM 797 C CA . SER A 1 97 ? -27.539 -7.106 15.818 1.00 63.69 97 SER A CA 1
ATOM 798 C C . SER A 1 97 ? -28.142 -8.498 15.599 1.00 63.69 97 SER A C 1
ATOM 800 O O . SER A 1 97 ? -29.315 -8.707 15.896 1.00 63.69 97 SER A O 1
ATOM 802 N N . LEU A 1 98 ? -27.332 -9.483 15.194 1.00 56.44 98 LEU A N 1
ATOM 803 C CA . LEU A 1 98 ? -27.742 -10.890 15.116 1.00 56.44 98 LEU A CA 1
ATOM 804 C C . LEU A 1 98 ? -27.909 -11.564 16.492 1.00 56.44 98 LEU A C 1
ATOM 806 O O . LEU A 1 98 ? -28.686 -12.505 16.608 1.00 56.44 98 LEU A O 1
ATOM 810 N N . LEU A 1 99 ? -27.241 -11.076 17.543 1.00 58.19 99 LEU A N 1
ATOM 811 C CA . LEU A 1 99 ? -27.380 -11.617 18.905 1.00 58.19 99 LEU A CA 1
ATOM 812 C C . LEU A 1 99 ? -28.630 -11.092 19.617 1.00 58.19 99 LEU A C 1
ATOM 814 O O . LEU A 1 99 ? -29.202 -11.795 20.445 1.00 58.19 99 LEU A O 1
ATOM 818 N N . ALA A 1 100 ? -29.088 -9.887 19.274 1.00 58.09 100 ALA A N 1
ATOM 819 C CA . ALA A 1 100 ? -30.314 -9.323 19.838 1.00 58.09 100 ALA A CA 1
ATOM 820 C C . ALA A 1 100 ? -31.575 -10.068 19.359 1.00 58.09 100 ALA A C 1
ATOM 822 O O . ALA A 1 100 ? -32.507 -10.246 20.139 1.00 58.09 100 ALA A O 1
ATOM 823 N N . ALA A 1 101 ? -31.582 -10.560 18.115 1.00 57.09 101 ALA A N 1
ATOM 824 C CA . ALA A 1 101 ? -32.707 -11.316 17.558 1.00 57.09 101 ALA A CA 1
ATOM 825 C C . ALA A 1 101 ? -32.886 -12.701 18.210 1.00 57.09 101 ALA A 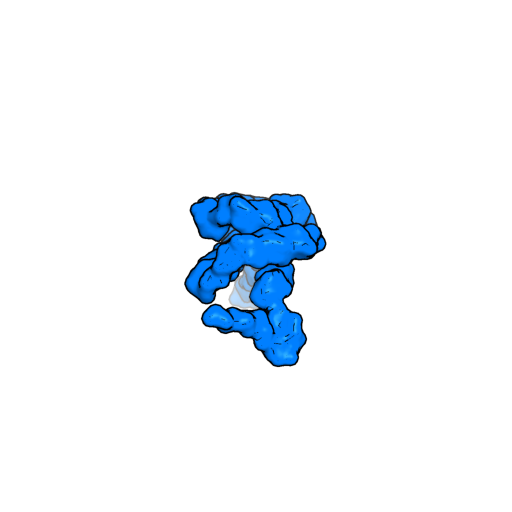C 1
ATOM 827 O O . ALA A 1 101 ? -34.004 -13.185 18.334 1.00 57.09 101 ALA A O 1
ATOM 828 N N . GLN A 1 102 ? -31.801 -13.327 18.680 1.00 56.53 102 GLN A N 1
ATOM 829 C CA . GLN A 1 102 ? -31.851 -14.659 19.298 1.00 56.53 102 GLN A CA 1
ATOM 830 C C . GLN A 1 102 ? -32.285 -14.640 20.773 1.00 56.53 102 GLN A C 1
ATOM 832 O O . GLN A 1 102 ? -32.653 -15.678 21.316 1.00 56.53 102 GLN A O 1
ATOM 837 N N . ALA A 1 103 ? -32.266 -13.477 21.434 1.00 58.03 103 ALA A N 1
ATOM 838 C CA . ALA A 1 103 ? -32.681 -13.355 22.832 1.00 58.03 103 ALA A CA 1
ATOM 839 C C . ALA A 1 103 ? -34.210 -13.275 23.013 1.00 58.03 103 ALA A C 1
ATOM 841 O O . ALA A 1 103 ? -34.699 -13.554 24.104 1.00 58.03 103 ALA A O 1
ATOM 842 N N . GLN A 1 104 ? -34.963 -12.916 21.966 1.00 57.62 104 GLN A N 1
ATOM 843 C CA . GLN A 1 104 ? -36.422 -12.749 22.041 1.00 57.62 104 GLN A CA 1
ATOM 844 C C . GLN A 1 104 ? -37.183 -14.087 21.934 1.00 57.62 104 GLN A C 1
ATOM 846 O O . GLN A 1 104 ? -38.192 -14.268 22.613 1.00 57.62 104 GLN A O 1
ATOM 851 N N . ASP A 1 105 ? -36.650 -15.063 21.192 1.00 54.78 105 ASP A N 1
ATOM 852 C CA . ASP A 1 105 ? -37.250 -16.403 21.014 1.00 54.78 105 ASP A CA 1
ATOM 853 C C . ASP A 1 105 ? -37.246 -17.270 22.295 1.00 54.78 105 ASP A C 1
ATOM 855 O O . ASP A 1 105 ? -38.063 -18.180 22.454 1.00 54.78 105 ASP A O 1
ATOM 859 N N . LEU A 1 106 ? -36.332 -16.999 23.237 1.00 53.62 106 LEU A N 1
ATOM 860 C CA . LEU A 1 106 ? -36.241 -17.732 24.510 1.00 53.62 106 LEU A CA 1
ATOM 861 C C . LEU A 1 106 ? -37.221 -17.216 25.573 1.00 53.62 106 LEU A C 1
ATOM 863 O O . LEU A 1 106 ? -37.499 -17.933 26.532 1.00 53.62 106 LEU A O 1
ATOM 867 N N . THR A 1 107 ? -37.751 -16.000 25.415 1.00 56.44 107 THR A N 1
ATOM 868 C CA . THR A 1 107 ? -38.743 -15.426 26.338 1.00 56.44 107 THR A CA 1
ATOM 869 C C . THR A 1 107 ? -40.193 -15.744 25.972 1.00 56.44 107 THR A C 1
ATOM 871 O O . THR A 1 107 ? -41.050 -15.617 26.839 1.00 56.44 107 THR A O 1
ATOM 874 N N . GLU A 1 108 ? -40.481 -16.179 24.738 1.00 54.03 108 GLU A N 1
ATOM 875 C CA . GLU A 1 108 ? -41.846 -16.535 24.295 1.00 54.03 108 GLU A CA 1
ATOM 876 C C . GLU A 1 108 ? -42.174 -18.041 24.381 1.00 54.03 108 GLU A C 1
ATOM 878 O O . GLU A 1 108 ? -43.325 -18.423 24.192 1.00 54.03 108 GLU A O 1
ATOM 883 N N . ASN A 1 109 ? -41.200 -18.899 24.709 1.00 55.19 109 ASN A N 1
ATOM 884 C CA . ASN A 1 109 ? -41.388 -20.351 24.872 1.00 55.19 109 ASN A CA 1
ATOM 885 C C . ASN A 1 109 ? -41.354 -20.826 26.345 1.00 55.19 109 ASN A C 1
ATOM 887 O O . ASN A 1 109 ? -41.054 -21.995 26.604 1.00 55.19 109 ASN A O 1
ATOM 891 N N . LEU A 1 110 ? -41.638 -19.934 27.305 1.00 50.06 110 LEU A N 1
ATOM 892 C CA . LEU A 1 110 ? -41.809 -20.254 28.732 1.00 50.06 110 LEU A CA 1
ATOM 893 C C . LEU A 1 110 ? -43.267 -20.106 29.175 1.00 50.06 110 LEU A C 1
ATOM 895 O O . LEU A 1 110 ? -43.888 -19.081 28.819 1.00 50.06 110 LEU A O 1
#

Secondary structure (DSSP, 8-state):
------TT---HHHHHHHH-S----HHHHHHHHHHH---HHHHHHHHHHHHHHHHTTSS-SSGGGGGSPPHHHHHHTTGGGS-----GGGSPP--THHHHHHHHTTTS--

pLDDT: mean 83.29, std 17.28, range [39.62, 98.44]